Protein AF-A0A661FQ41-F1 (afdb_monomer_lite)

Radius of gyration: 21.05 Å; chains: 1; bounding box: 40×26×72 Å

Foldseek 3Di:
DDDDDDDDDDDDDDDDPDDPDLPEDEDDDDDPQWDDKDWDQPPPPPDIWIWTWGDDDPDIDIWIWDDPSHYTHTDDDDPD

Sequence (80 aa):
MVFTCLPKSTFGWRVTTNFPTIGTIASASLGSNFAAFTPADVNGDGLMDLVWLEGAGAQKTMKYALSTGTAFTNSAFSNG

Secondary structure (DSSP, 8-state):
---PPPPPP-------SSPPP------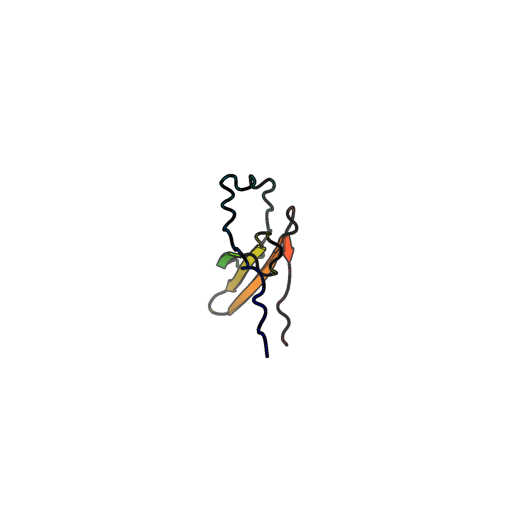--PPTTEEEEEEE-SSSSSS-EEEEEE-STT--EEEEEEE-SS-EEEE-----

Structure (mmCIF, N/CA/C/O backbone):
data_AF-A0A661FQ41-F1
#
_entry.id   AF-A0A661FQ41-F1
#
loop_
_atom_site.group_PDB
_atom_site.id
_atom_site.type_symbol
_atom_site.label_atom_id
_atom_site.label_alt_id
_atom_site.label_comp_id
_atom_site.label_asym_id
_atom_site.label_entity_id
_atom_site.label_seq_id
_atom_site.pdbx_PDB_ins_code
_atom_site.Cartn_x
_atom_site.Cartn_y
_atom_site.Cartn_z
_atom_site.occupancy
_atom_site.B_iso_or_equiv
_atom_site.auth_seq_id
_atom_site.auth_comp_id
_atom_site.auth_asym_id
_atom_site.auth_atom_id
_atom_site.pdbx_PDB_model_num
ATOM 1 N N . MET A 1 1 ? 2.366 -17.558 53.343 1.00 54.28 1 MET A N 1
ATOM 2 C CA . MET A 1 1 ? 2.423 -16.699 52.141 1.00 54.28 1 MET A CA 1
ATOM 3 C C . MET A 1 1 ? 1.113 -16.893 51.396 1.00 54.28 1 MET A C 1
ATOM 5 O O . MET A 1 1 ? 0.796 -18.034 51.092 1.00 54.28 1 MET A O 1
ATOM 9 N N . VAL A 1 2 ? 0.303 -15.846 51.227 1.00 70.25 2 VAL A N 1
ATOM 10 C CA . VAL A 1 2 ? -1.041 -15.951 50.626 1.00 70.25 2 VAL A CA 1
ATOM 11 C C . VAL A 1 2 ? -0.965 -15.396 49.207 1.00 70.25 2 VAL A C 1
ATOM 13 O O . VAL A 1 2 ? -0.615 -14.233 49.035 1.00 70.25 2 VAL A O 1
ATOM 16 N N . PHE A 1 3 ? -1.252 -16.220 48.198 1.00 72.31 3 PHE A N 1
ATOM 17 C CA . PHE A 1 3 ? -1.391 -15.761 46.816 1.00 72.31 3 PHE A CA 1
ATOM 18 C C . PHE A 1 3 ? -2.815 -15.241 46.617 1.00 72.31 3 PHE A C 1
ATOM 20 O O . PHE A 1 3 ? -3.777 -16.003 46.697 1.00 72.31 3 PHE A O 1
ATOM 27 N N . THR A 1 4 ? -2.959 -13.940 46.385 1.00 79.75 4 THR A N 1
ATOM 28 C CA . THR A 1 4 ? -4.233 -13.331 45.998 1.00 79.75 4 THR A CA 1
ATOM 29 C C . THR A 1 4 ? -4.406 -13.477 44.489 1.00 79.75 4 THR A C 1
ATOM 31 O O . THR A 1 4 ? -3.556 -13.061 43.705 1.00 79.75 4 THR A O 1
ATOM 34 N N . CYS A 1 5 ? -5.491 -14.118 44.058 1.00 78.06 5 CYS A N 1
ATOM 35 C CA . CYS A 1 5 ? -5.788 -14.262 42.636 1.00 78.06 5 CYS A CA 1
ATOM 36 C C . CYS A 1 5 ? -6.407 -12.959 42.110 1.00 78.06 5 CYS A C 1
ATOM 38 O O . CYS A 1 5 ? -7.317 -12.411 42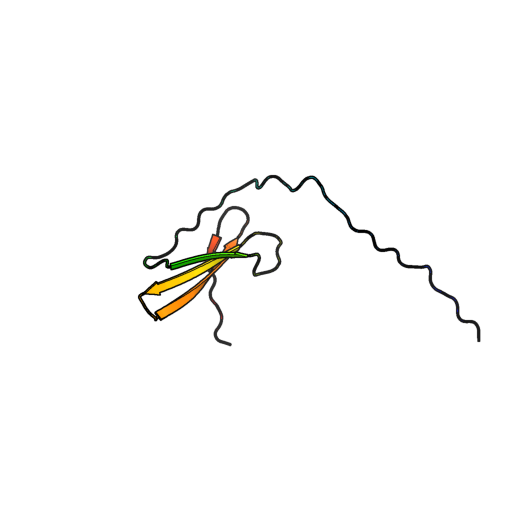.735 1.00 78.06 5 CYS A O 1
ATOM 40 N N . LEU A 1 6 ? -5.919 -12.462 40.973 1.00 86.00 6 LEU A N 1
ATOM 41 C CA . LEU A 1 6 ? -6.524 -11.319 40.290 1.00 86.00 6 LEU A CA 1
ATOM 42 C C . LEU A 1 6 ? -7.785 -11.769 39.530 1.00 86.00 6 LEU A C 1
ATOM 44 O O . LEU A 1 6 ? -7.858 -12.920 39.089 1.00 86.00 6 LEU A O 1
ATOM 48 N N . PRO A 1 7 ? -8.792 -10.892 39.376 1.00 88.00 7 PRO A N 1
ATOM 49 C CA . PRO A 1 7 ? -10.012 -11.227 38.654 1.00 88.00 7 PRO A CA 1
ATOM 50 C C . PRO A 1 7 ? -9.709 -11.660 37.215 1.00 88.00 7 PRO A C 1
ATOM 52 O O . PRO A 1 7 ? -8.821 -11.127 36.549 1.00 88.00 7 PRO A O 1
ATOM 55 N N . LYS A 1 8 ? -10.480 -12.636 36.727 1.00 81.19 8 LYS A N 1
ATOM 56 C CA . LYS A 1 8 ? -10.351 -13.162 35.365 1.00 81.19 8 LYS A CA 1
ATOM 57 C C . LYS A 1 8 ? -10.519 -12.044 34.333 1.00 81.19 8 LYS A C 1
ATOM 59 O O . LYS A 1 8 ? -11.496 -11.298 34.375 1.00 81.19 8 LYS A O 1
ATOM 64 N N . SER A 1 9 ? -9.611 -11.980 33.365 1.00 86.62 9 SER A N 1
ATOM 65 C CA . SER A 1 9 ? -9.831 -11.181 32.157 1.00 86.62 9 SER A CA 1
ATOM 66 C C . SER A 1 9 ? -10.789 -11.925 31.228 1.00 86.62 9 SER A C 1
ATOM 68 O O . SER A 1 9 ? -10.664 -13.136 31.042 1.00 86.62 9 SER A O 1
ATOM 70 N N . THR A 1 10 ? -11.762 -11.218 30.658 1.00 86.44 10 THR A N 1
ATOM 71 C CA . THR A 1 10 ? -12.679 -11.769 29.652 1.00 86.44 10 THR A CA 1
ATOM 72 C C . THR A 1 10 ? -12.424 -11.109 28.308 1.00 86.44 10 THR A C 1
ATOM 74 O O . THR A 1 10 ? -12.491 -9.887 28.205 1.00 86.44 10 THR A O 1
ATOM 77 N N . PHE A 1 11 ? -12.188 -11.924 27.284 1.00 83.94 11 PHE A N 1
ATOM 78 C CA . PHE A 1 11 ? -12.107 -11.489 25.893 1.00 83.94 11 PHE A CA 1
ATOM 79 C C . PHE A 1 11 ? -13.408 -11.856 25.178 1.00 83.94 11 PHE A C 1
ATOM 81 O O . PHE A 1 11 ? -13.986 -12.911 25.438 1.00 83.94 11 PHE A O 1
ATOM 88 N N . GLY A 1 12 ? -13.870 -10.983 24.286 1.00 85.00 12 GLY A N 1
ATOM 89 C CA . GLY A 1 12 ? -15.041 -11.220 23.450 1.00 85.00 12 GLY A CA 1
ATOM 90 C C . GLY A 1 12 ? -14.793 -10.705 22.039 1.00 85.00 12 GLY A C 1
ATOM 91 O O . GLY A 1 12 ? -14.185 -9.650 21.859 1.00 85.00 12 GLY A O 1
ATOM 92 N N . TRP A 1 13 ? -15.264 -11.447 21.041 1.00 79.69 13 TRP A N 1
ATOM 93 C CA . TRP A 1 13 ? -15.223 -11.009 19.650 1.00 79.69 13 TRP A CA 1
ATOM 94 C C . TRP A 1 13 ? -16.349 -10.009 19.399 1.00 79.69 13 TRP A C 1
ATOM 96 O O . TRP A 1 13 ? -17.517 -10.307 19.648 1.00 79.69 13 TRP A O 1
ATOM 106 N N . ARG A 1 14 ? -16.020 -8.824 18.880 1.00 76.50 14 ARG A N 1
ATOM 107 C CA . ARG A 1 14 ? -17.033 -7.935 18.306 1.00 76.50 14 ARG A CA 1
ATOM 108 C C . ARG A 1 14 ? -17.250 -8.367 16.864 1.00 76.50 14 ARG A C 1
ATOM 110 O O . ARG A 1 14 ? -16.405 -8.123 16.013 1.00 76.50 14 ARG A O 1
ATOM 117 N N . VAL A 1 15 ? -18.380 -9.012 16.605 1.00 77.62 15 VAL A N 1
ATOM 118 C CA . VAL A 1 15 ? -18.851 -9.244 15.239 1.00 77.62 15 VAL A CA 1
ATOM 119 C C . VAL A 1 15 ? -19.685 -8.031 14.842 1.00 77.62 15 VAL A C 1
ATOM 121 O O . VAL A 1 15 ? -20.855 -7.921 15.201 1.00 77.62 15 VAL A O 1
ATOM 124 N N . THR A 1 16 ? -19.080 -7.078 14.142 1.00 72.38 16 THR A N 1
ATOM 125 C CA . THR A 1 16 ? -19.828 -6.032 13.438 1.00 72.38 16 THR A CA 1
ATOM 126 C C . THR A 1 16 ? -20.406 -6.637 12.168 1.00 72.38 16 THR A C 1
ATOM 128 O O . THR A 1 16 ? -19.677 -6.936 11.231 1.00 72.38 16 THR A O 1
ATOM 131 N N . THR A 1 17 ? -21.722 -6.841 12.144 1.00 72.94 17 THR A N 1
ATOM 132 C CA . THR A 1 17 ? -22.451 -7.354 10.971 1.00 72.94 17 THR A CA 1
ATOM 133 C C . THR A 1 17 ? -22.708 -6.283 9.913 1.00 72.94 17 THR A C 1
ATOM 135 O O . THR A 1 17 ? -23.112 -6.606 8.801 1.00 72.94 17 THR A O 1
ATOM 138 N N . ASN A 1 18 ? -22.459 -5.014 10.245 1.00 72.31 18 ASN A N 1
ATOM 139 C CA . ASN A 1 18 ? -22.608 -3.886 9.342 1.00 72.31 18 ASN A CA 1
ATOM 140 C C . ASN A 1 18 ? -21.222 -3.331 9.005 1.00 72.31 18 ASN A C 1
ATOM 142 O O . ASN A 1 18 ? -20.705 -2.457 9.704 1.00 72.31 18 ASN A O 1
ATOM 146 N N . PHE A 1 19 ? -20.599 -3.890 7.969 1.00 69.69 19 PHE A N 1
ATOM 147 C CA . PHE A 1 19 ? -19.396 -3.295 7.398 1.00 69.69 19 PHE A CA 1
ATOM 148 C C . PHE A 1 19 ? -19.757 -1.898 6.877 1.00 69.69 19 PHE A C 1
ATOM 150 O O . PHE A 1 19 ? -20.811 -1.755 6.249 1.00 69.69 19 PHE A O 1
ATOM 157 N N . PRO A 1 20 ? -18.949 -0.860 7.156 1.00 69.25 20 PRO A N 1
ATOM 158 C CA . PRO A 1 20 ? -19.206 0.454 6.593 1.00 69.25 20 PRO A CA 1
ATOM 159 C C . PRO A 1 20 ? -19.269 0.324 5.073 1.00 69.25 20 PRO A C 1
ATOM 161 O O . PRO A 1 20 ? -18.415 -0.316 4.456 1.00 69.25 20 PRO A O 1
ATOM 164 N N . THR A 1 21 ? -20.301 0.910 4.471 1.00 70.00 21 THR A N 1
ATOM 165 C CA . THR A 1 21 ? -20.364 1.060 3.021 1.00 70.00 21 THR A CA 1
ATOM 166 C C . THR A 1 21 ? -19.071 1.735 2.577 1.00 70.00 21 THR A C 1
ATOM 168 O O . THR A 1 21 ? -18.702 2.763 3.148 1.00 70.00 21 THR A O 1
ATOM 171 N N . ILE A 1 22 ? -18.36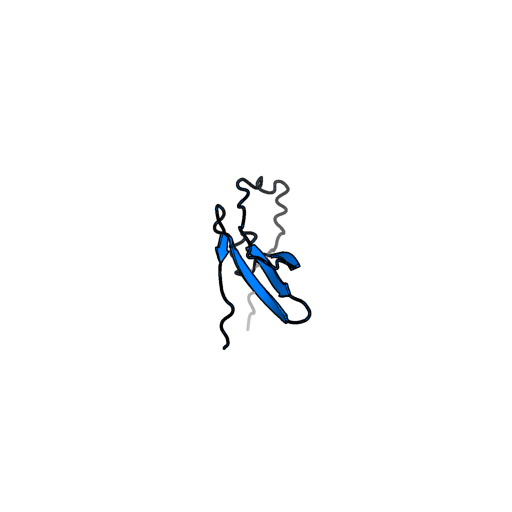9 1.161 1.594 1.00 67.69 22 ILE A N 1
ATOM 172 C CA . ILE A 1 22 ? -17.177 1.784 1.008 1.00 67.69 22 ILE A CA 1
ATOM 173 C C . ILE A 1 22 ? -17.628 3.123 0.411 1.00 67.69 22 ILE A C 1
ATOM 175 O O . ILE A 1 22 ? -18.261 3.159 -0.641 1.00 67.69 22 ILE A O 1
ATOM 179 N N . GLY A 1 23 ? -17.393 4.211 1.147 1.00 66.00 23 GLY A N 1
ATOM 180 C CA . GLY A 1 23 ? -17.951 5.531 0.841 1.00 66.00 23 GLY A CA 1
ATOM 181 C C . GLY A 1 23 ? -17.239 6.244 -0.304 1.00 66.00 23 GLY A C 1
ATOM 182 O O . GLY A 1 23 ? -17.811 7.145 -0.911 1.00 66.00 23 GLY A O 1
ATOM 183 N N . THR A 1 24 ? -16.022 5.809 -0.632 1.00 68.81 24 THR A N 1
ATOM 184 C CA . THR A 1 24 ? -15.198 6.445 -1.653 1.00 68.81 24 THR A CA 1
ATOM 185 C C . THR A 1 24 ? -14.441 5.396 -2.447 1.00 68.81 24 THR A C 1
ATOM 187 O O . THR A 1 24 ? -13.719 4.573 -1.887 1.00 68.81 24 THR A O 1
ATOM 190 N N . ILE A 1 25 ? -14.591 5.448 -3.768 1.00 72.62 25 ILE A N 1
ATOM 191 C CA . ILE A 1 25 ? -13.753 4.704 -4.704 1.00 72.62 25 ILE A CA 1
ATOM 192 C C . ILE A 1 25 ? -12.692 5.681 -5.202 1.00 72.62 25 ILE A C 1
ATOM 194 O O . ILE A 1 25 ? -13.013 6.648 -5.888 1.00 72.62 25 ILE A O 1
ATOM 198 N N . ALA A 1 26 ? -11.434 5.440 -4.843 1.00 80.50 26 ALA A N 1
ATOM 199 C CA . ALA A 1 26 ? -10.303 6.152 -5.421 1.00 80.50 26 ALA A CA 1
ATOM 200 C C . ALA A 1 26 ? -9.842 5.428 -6.696 1.00 80.50 26 ALA A C 1
ATOM 202 O O . ALA A 1 26 ? -9.829 4.198 -6.755 1.00 80.50 26 ALA A O 1
ATOM 203 N N . SER A 1 27 ? -9.450 6.181 -7.723 1.00 82.50 27 SER A N 1
ATOM 204 C CA . SER A 1 27 ? -8.830 5.639 -8.937 1.00 82.50 27 SER A CA 1
ATOM 205 C C . SER A 1 27 ? -7.335 5.933 -8.936 1.00 82.50 27 SER A C 1
ATOM 207 O O . SER A 1 27 ? -6.937 7.080 -8.735 1.00 82.50 27 SER A O 1
ATOM 209 N N . ALA A 1 28 ? -6.510 4.926 -9.215 1.00 83.31 28 ALA A N 1
ATOM 210 C CA . ALA A 1 28 ? -5.082 5.109 -9.440 1.00 83.31 28 ALA A CA 1
ATOM 211 C C . ALA A 1 28 ? -4.786 5.147 -10.945 1.00 83.31 28 ALA A C 1
ATOM 213 O O . ALA A 1 28 ? -5.193 4.254 -11.687 1.00 83.31 28 ALA A O 1
ATOM 214 N N . SER A 1 29 ? -4.048 6.163 -11.395 1.00 84.88 29 SER A N 1
ATOM 215 C CA . SER A 1 29 ? -3.426 6.147 -12.721 1.00 84.88 29 SER A CA 1
ATOM 216 C C . SER A 1 29 ? -2.094 5.418 -12.615 1.00 84.88 29 SER A C 1
ATOM 218 O O . SER A 1 29 ? -1.170 5.908 -11.967 1.00 84.88 29 SER A O 1
ATOM 220 N N . LEU A 1 30 ? -1.993 4.256 -13.252 1.00 83.94 30 LEU A N 1
ATOM 221 C CA . LEU A 1 30 ? -0.771 3.455 -13.275 1.00 83.94 30 LEU A CA 1
ATOM 222 C C . LEU A 1 30 ? 0.039 3.764 -14.540 1.00 83.94 30 LEU A C 1
ATOM 224 O O . LEU A 1 30 ? -0.509 4.234 -15.539 1.00 83.94 30 LEU A O 1
ATOM 228 N N . GLY A 1 31 ? 1.353 3.552 -14.489 1.00 80.69 31 GLY A N 1
ATOM 229 C CA . GLY A 1 31 ? 2.226 3.820 -15.628 1.00 80.69 31 GLY A CA 1
ATOM 230 C C . GLY A 1 31 ? 2.072 2.806 -16.767 1.00 80.69 31 GLY A C 1
ATOM 231 O O . GLY A 1 31 ? 1.406 1.772 -16.659 1.00 80.69 31 GLY A O 1
ATOM 232 N N . SER A 1 32 ? 2.698 3.118 -17.902 1.00 79.06 32 SER A N 1
ATOM 233 C CA . SER A 1 32 ? 2.775 2.219 -19.056 1.00 79.06 32 SER A CA 1
ATOM 234 C C . SER A 1 32 ? 3.575 0.958 -18.704 1.00 79.06 32 SER A C 1
ATOM 236 O O . SER A 1 32 ? 4.641 1.066 -18.102 1.00 79.06 32 SER A O 1
ATOM 238 N N . ASN A 1 33 ? 3.116 -0.217 -19.155 1.00 87.31 33 ASN A N 1
ATOM 239 C CA . ASN A 1 33 ? 3.612 -1.557 -18.775 1.00 87.31 33 ASN A CA 1
ATOM 240 C C . ASN A 1 33 ? 3.105 -2.080 -17.424 1.00 87.31 33 ASN A C 1
ATOM 242 O O . ASN A 1 33 ? 3.791 -2.840 -16.736 1.00 87.31 33 ASN A O 1
ATOM 246 N N . PHE A 1 34 ? 1.883 -1.700 -17.068 1.00 87.81 34 PHE A N 1
ATOM 247 C CA . PHE A 1 34 ? 1.118 -2.373 -16.033 1.00 87.81 34 PHE A CA 1
ATOM 248 C C . PHE A 1 34 ? 0.971 -3.873 -16.336 1.00 87.81 34 PHE A C 1
ATOM 250 O O . PHE A 1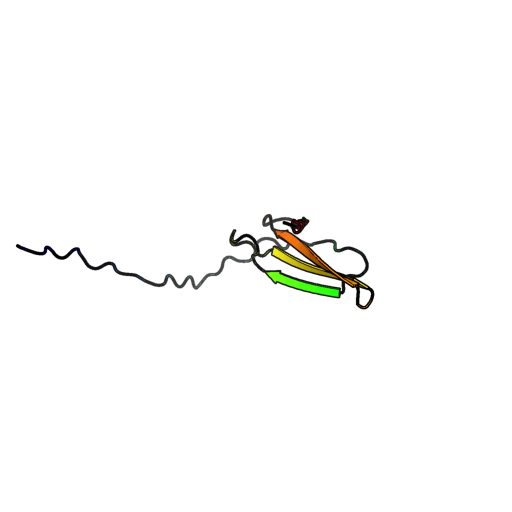 34 ? 0.534 -4.246 -17.426 1.00 87.81 34 PHE A O 1
ATOM 257 N N . ALA A 1 35 ? 1.338 -4.725 -15.376 1.00 88.25 35 ALA A N 1
ATOM 258 C CA . ALA A 1 35 ? 1.263 -6.177 -15.538 1.00 88.25 35 ALA A CA 1
ATOM 259 C C . ALA A 1 35 ? 0.168 -6.821 -14.676 1.00 88.25 35 ALA A C 1
ATOM 261 O O . ALA A 1 35 ? -0.569 -7.673 -15.163 1.00 88.25 35 ALA A O 1
ATOM 262 N N . ALA A 1 36 ? 0.080 -6.440 -13.400 1.00 88.81 36 ALA A N 1
ATOM 263 C CA . ALA A 1 36 ? -0.880 -6.984 -12.439 1.00 88.81 36 ALA A CA 1
ATOM 264 C C . ALA A 1 36 ? -0.988 -6.076 -11.206 1.00 88.81 36 ALA A C 1
ATOM 266 O O . ALA A 1 36 ? -0.047 -5.336 -10.910 1.00 88.81 36 ALA A O 1
ATOM 267 N N . PHE A 1 37 ? -2.098 -6.184 -10.467 1.00 91.50 37 PHE A N 1
ATOM 268 C CA . PHE A 1 37 ? -2.308 -5.493 -9.194 1.00 91.50 37 PHE A CA 1
ATOM 269 C C . PHE A 1 37 ? -2.939 -6.394 -8.135 1.00 91.50 37 PHE A C 1
ATOM 271 O O . PHE A 1 37 ? -3.685 -7.316 -8.462 1.00 91.50 37 PHE A O 1
ATOM 278 N N . THR A 1 38 ? -2.676 -6.053 -6.876 1.00 92.50 38 THR A N 1
ATOM 279 C CA . THR A 1 38 ? -3.281 -6.650 -5.689 1.00 92.50 38 THR A CA 1
ATOM 280 C C . THR A 1 38 ? -3.613 -5.538 -4.689 1.00 92.50 38 THR A C 1
ATOM 282 O O . THR A 1 38 ? -2.719 -4.768 -4.332 1.00 92.50 38 THR A O 1
ATOM 285 N N . PRO A 1 39 ? -4.868 -5.426 -4.225 1.00 91.12 39 PRO A N 1
ATOM 286 C CA . PRO A 1 39 ? -5.215 -4.555 -3.108 1.00 91.12 39 PRO A CA 1
ATOM 287 C C . PRO A 1 39 ? -4.783 -5.191 -1.774 1.00 91.12 39 PRO A C 1
ATOM 289 O O . PRO A 1 39 ? -5.010 -6.385 -1.560 1.00 91.12 39 PRO A O 1
ATOM 292 N N . ALA A 1 40 ? -4.148 -4.415 -0.895 1.00 91.94 40 ALA A N 1
ATOM 293 C CA . ALA A 1 40 ? -3.725 -4.845 0.443 1.00 91.94 40 ALA A CA 1
ATOM 294 C C . ALA A 1 40 ? -3.522 -3.625 1.353 1.00 91.94 40 ALA A C 1
ATOM 296 O O . ALA A 1 40 ? -3.055 -2.611 0.866 1.00 91.94 40 ALA A O 1
ATOM 297 N N . ASP A 1 41 ? -3.818 -3.725 2.648 1.00 93.88 41 ASP A N 1
ATOM 298 C CA . ASP A 1 41 ? -3.447 -2.709 3.651 1.00 93.88 41 ASP A CA 1
ATOM 299 C C . ASP A 1 41 ? -1.969 -2.919 4.032 1.00 93.88 41 ASP A C 1
ATOM 301 O O . ASP A 1 41 ? -1.636 -3.863 4.759 1.00 93.88 41 ASP A O 1
ATOM 305 N N . VAL A 1 42 ? -1.063 -2.131 3.443 1.00 93.81 42 VAL A N 1
ATOM 306 C CA . VAL A 1 42 ? 0.391 -2.345 3.569 1.00 93.81 42 VAL A CA 1
ATOM 307 C C . VAL A 1 42 ? 1.000 -1.615 4.761 1.00 93.81 42 VAL A C 1
ATOM 309 O O . VAL A 1 42 ? 2.082 -1.999 5.212 1.00 93.81 42 VAL A O 1
ATOM 312 N N . ASN A 1 43 ? 0.341 -0.569 5.262 1.00 93.62 43 ASN A N 1
ATOM 313 C CA . ASN A 1 43 ? 0.823 0.248 6.379 1.00 93.62 43 ASN A CA 1
ATOM 314 C C . ASN A 1 43 ? 0.033 0.017 7.686 1.00 93.62 43 ASN A C 1
ATOM 316 O O . ASN A 1 43 ? 0.464 0.499 8.736 1.00 93.62 43 ASN A O 1
ATOM 320 N N . GLY A 1 44 ? -1.061 -0.746 7.645 1.00 93.81 44 GLY A N 1
ATOM 321 C CA . GLY A 1 44 ? -1.881 -1.115 8.796 1.00 93.81 44 GLY A CA 1
ATOM 322 C C . GLY A 1 44 ? -2.815 -0.006 9.279 1.00 93.81 44 GLY A C 1
ATOM 323 O O . GLY A 1 44 ? -3.161 0.007 10.464 1.00 93.81 44 GLY A O 1
ATOM 324 N N . ASP A 1 45 ? -3.185 0.945 8.420 1.00 93.44 45 ASP A N 1
ATOM 325 C CA . ASP A 1 45 ? -4.056 2.066 8.792 1.00 93.44 45 ASP A CA 1
ATOM 326 C C . ASP A 1 45 ? -5.559 1.757 8.650 1.00 93.44 45 ASP A C 1
ATOM 328 O O . ASP A 1 45 ? -6.408 2.569 9.037 1.00 93.44 45 ASP A O 1
ATOM 332 N N . GLY A 1 46 ? -5.898 0.553 8.175 1.00 90.44 46 GLY A N 1
ATOM 333 C CA . GLY A 1 46 ? -7.271 0.105 7.971 1.00 90.44 46 GLY A CA 1
ATOM 334 C C . GLY A 1 46 ? -7.895 0.598 6.665 1.00 90.44 46 GLY A C 1
ATOM 335 O O . GLY A 1 46 ? -9.089 0.360 6.440 1.00 90.44 46 GLY A O 1
ATOM 336 N N . LEU A 1 47 ? -7.128 1.267 5.803 1.00 89.31 47 LEU A N 1
ATOM 337 C CA . LEU A 1 47 ? -7.506 1.612 4.440 1.00 89.31 47 LEU A CA 1
ATOM 338 C C . LEU A 1 47 ? -6.887 0.605 3.464 1.00 89.31 47 LEU A C 1
ATOM 340 O O . LEU A 1 47 ? -5.798 0.078 3.651 1.00 89.31 47 LEU A O 1
ATOM 344 N N . MET A 1 48 ? -7.620 0.295 2.396 1.00 90.19 48 MET A N 1
ATOM 345 C CA . MET A 1 48 ? -7.126 -0.627 1.377 1.00 90.19 48 MET A CA 1
ATOM 346 C C . MET A 1 48 ? -6.152 0.100 0.445 1.00 90.19 48 MET A C 1
ATOM 348 O O . MET A 1 48 ? -6.591 0.943 -0.343 1.00 90.19 48 MET A O 1
ATOM 352 N N . ASP A 1 49 ? -4.868 -0.251 0.497 1.00 92.69 49 ASP A N 1
ATOM 353 C CA . ASP A 1 49 ? -3.843 0.276 -0.407 1.00 92.69 49 ASP A CA 1
ATOM 354 C C . ASP A 1 49 ? -3.772 -0.514 -1.720 1.00 92.69 49 ASP A C 1
ATOM 356 O O . ASP A 1 49 ? -4.445 -1.534 -1.920 1.00 92.69 49 ASP A O 1
ATOM 360 N N . LEU A 1 50 ? -2.939 -0.030 -2.644 1.00 92.56 50 LEU A N 1
ATOM 361 C CA . LEU A 1 50 ? -2.734 -0.650 -3.946 1.00 92.56 50 LEU A CA 1
ATOM 362 C C . LEU A 1 50 ? -1.278 -1.060 -4.138 1.00 92.56 50 LEU A C 1
ATOM 364 O O . LEU A 1 50 ? -0.374 -0.231 -4.059 1.00 92.56 50 LEU A O 1
ATOM 368 N N . VAL A 1 51 ? -1.060 -2.322 -4.493 1.00 93.31 51 VAL A N 1
ATOM 369 C CA . VAL A 1 51 ? 0.243 -2.865 -4.881 1.00 93.31 51 VAL A CA 1
ATOM 370 C C . VAL A 1 51 ? 0.171 -3.329 -6.331 1.00 93.31 51 VAL A C 1
ATOM 372 O O . VAL A 1 51 ? -0.808 -3.959 -6.733 1.00 93.31 51 VAL A O 1
ATOM 375 N N . TRP A 1 52 ? 1.189 -3.045 -7.142 1.00 92.50 52 TRP A N 1
ATOM 376 C CA . TRP A 1 52 ? 1.227 -3.490 -8.536 1.00 92.50 52 TRP A CA 1
ATOM 377 C C . TRP A 1 52 ? 2.629 -3.833 -9.030 1.00 92.50 52 TRP A C 1
ATOM 379 O O . TRP A 1 52 ? 3.645 -3.463 -8.439 1.00 92.50 52 TRP A O 1
ATOM 389 N N . LEU A 1 53 ? 2.663 -4.550 -10.151 1.00 92.25 53 LEU A N 1
ATOM 390 C CA . LEU A 1 53 ? 3.869 -4.826 -10.921 1.00 92.25 53 LEU A CA 1
ATOM 391 C C . LEU A 1 53 ? 3.893 -3.956 -12.175 1.00 92.25 53 LEU A C 1
ATOM 393 O O . LEU A 1 53 ? 2.926 -3.918 -12.944 1.00 92.25 53 LEU A O 1
ATOM 397 N N . GLU A 1 54 ? 5.029 -3.311 -12.404 1.00 90.75 54 GLU A N 1
ATOM 398 C CA . GLU A 1 54 ? 5.301 -2.516 -13.598 1.00 90.75 54 GLU A CA 1
ATOM 399 C C . GLU A 1 54 ? 6.578 -3.012 -14.287 1.00 90.75 54 GLU A C 1
ATOM 401 O O . GLU A 1 54 ? 7.553 -3.375 -13.628 1.00 90.75 54 GLU A O 1
ATOM 406 N N . GLY A 1 55 ? 6.570 -3.051 -15.621 1.00 88.69 55 GLY A N 1
ATOM 407 C CA . GLY A 1 55 ? 7.734 -3.398 -16.441 1.00 88.69 55 GLY A CA 1
ATOM 408 C C . GLY A 1 55 ? 7.408 -4.384 -17.562 1.00 88.69 55 GLY A C 1
ATOM 409 O O . GLY A 1 55 ? 6.287 -4.882 -17.677 1.00 88.69 55 GLY A O 1
ATOM 410 N N . ALA A 1 56 ? 8.389 -4.707 -18.403 1.00 85.25 56 ALA A N 1
ATOM 411 C CA . ALA A 1 56 ? 8.221 -5.542 -19.596 1.00 85.25 56 ALA A CA 1
ATOM 412 C C . ALA A 1 56 ? 9.103 -6.801 -19.540 1.00 85.25 56 ALA A C 1
ATOM 414 O O . ALA A 1 56 ? 10.210 -6.788 -19.008 1.00 85.25 56 ALA A O 1
ATOM 415 N N . GLY A 1 57 ? 8.597 -7.916 -20.080 1.00 84.00 57 GLY A N 1
ATOM 416 C CA . GLY A 1 57 ? 9.307 -9.200 -20.049 1.00 84.00 57 GLY A CA 1
ATOM 417 C C . GLY A 1 57 ? 9.665 -9.640 -18.624 1.00 84.00 57 GLY A C 1
ATOM 418 O O . GLY A 1 57 ? 8.834 -9.524 -17.721 1.00 84.00 57 GLY A O 1
ATOM 419 N N . ALA A 1 58 ? 10.902 -10.113 -18.442 1.00 85.25 58 ALA A N 1
ATOM 420 C CA . ALA A 1 58 ? 11.449 -10.574 -17.161 1.00 85.25 58 ALA A CA 1
ATOM 421 C C . ALA A 1 58 ? 11.809 -9.439 -16.180 1.00 85.25 58 ALA A C 1
ATOM 423 O O . ALA A 1 58 ? 12.060 -9.704 -15.009 1.00 85.25 58 ALA A O 1
ATOM 424 N N . GLN A 1 59 ? 11.836 -8.184 -16.637 1.00 87.00 59 GLN A N 1
ATOM 425 C CA . GLN A 1 59 ? 12.135 -7.024 -15.798 1.00 87.00 59 GLN A CA 1
ATOM 426 C C . GLN A 1 59 ? 10.818 -6.467 -15.249 1.00 87.00 59 GLN A C 1
ATOM 428 O O . GLN A 1 59 ? 10.104 -5.735 -15.940 1.00 87.00 59 GLN A O 1
ATOM 433 N N . LYS A 1 60 ? 10.467 -6.860 -14.021 1.00 88.38 60 LYS A N 1
ATOM 434 C CA . LYS A 1 60 ? 9.306 -6.352 -13.280 1.00 88.38 60 LYS A CA 1
ATOM 435 C C . LYS A 1 60 ? 9.773 -5.716 -11.981 1.00 88.38 60 LYS A C 1
ATOM 437 O O . LYS A 1 60 ? 10.562 -6.308 -11.251 1.00 88.38 60 LYS A O 1
ATOM 442 N N . THR A 1 61 ? 9.235 -4.548 -11.671 1.00 89.50 61 THR A N 1
ATOM 443 C CA . THR A 1 61 ? 9.436 -3.877 -10.390 1.00 89.50 61 THR A CA 1
ATOM 444 C C . THR A 1 61 ? 8.104 -3.806 -9.665 1.00 89.50 61 THR A C 1
ATOM 446 O O . THR A 1 61 ? 7.082 -3.442 -10.249 1.00 89.50 61 THR A O 1
ATOM 449 N N . MET A 1 62 ? 8.116 -4.174 -8.388 1.00 89.75 62 MET A N 1
ATOM 450 C CA . MET A 1 62 ? 6.971 -4.001 -7.505 1.00 89.75 62 MET A CA 1
ATOM 451 C C . MET A 1 62 ? 6.895 -2.543 -7.062 1.00 89.75 62 MET A C 1
ATOM 453 O O . MET A 1 62 ? 7.906 -1.940 -6.696 1.00 89.75 62 MET A O 1
ATOM 457 N N . LYS A 1 63 ? 5.692 -1.983 -7.092 1.00 91.38 63 LYS A N 1
ATOM 458 C CA . LYS A 1 63 ? 5.369 -0.637 -6.619 1.00 91.38 63 LYS A CA 1
ATOM 459 C C . LYS A 1 63 ? 4.113 -0.689 -5.760 1.00 91.38 63 LYS A C 1
ATOM 461 O O . LYS A 1 63 ? 3.345 -1.648 -5.840 1.00 91.38 63 LYS A O 1
ATOM 466 N N . TYR A 1 64 ? 3.917 0.334 -4.940 1.00 93.44 64 TYR A N 1
ATOM 467 C CA . TYR A 1 64 ? 2.712 0.467 -4.136 1.00 93.44 64 TYR A CA 1
ATOM 468 C C . TYR A 1 64 ? 2.318 1.932 -3.960 1.00 93.44 64 TYR A C 1
ATOM 470 O O . TYR A 1 64 ? 3.125 2.846 -4.153 1.00 93.44 64 TYR A O 1
ATOM 478 N N . ALA A 1 65 ? 1.057 2.155 -3.620 1.00 94.12 65 ALA A N 1
ATOM 479 C CA . ALA A 1 65 ? 0.502 3.464 -3.347 1.00 94.12 65 ALA A CA 1
ATOM 480 C C . ALA A 1 65 ? -0.433 3.367 -2.149 1.00 94.12 65 ALA A C 1
ATOM 482 O O . ALA A 1 65 ? -1.301 2.497 -2.119 1.00 94.12 65 ALA A O 1
ATOM 483 N N . LEU A 1 66 ? -0.246 4.277 -1.198 1.00 94.00 66 LEU A N 1
ATOM 484 C CA . LEU A 1 66 ? -1.024 4.345 0.033 1.00 94.00 66 LEU A CA 1
ATOM 485 C C . LEU A 1 66 ? -2.360 5.030 -0.221 1.00 94.00 66 LEU A C 1
ATOM 487 O O . LEU A 1 66 ? -2.414 6.055 -0.911 1.00 94.00 66 LEU A O 1
ATOM 491 N N . SER A 1 67 ? -3.421 4.479 0.344 1.00 92.69 67 SER A N 1
ATOM 492 C CA . SER A 1 67 ? -4.761 5.034 0.304 1.00 92.69 67 SER A CA 1
ATOM 493 C C . SER A 1 67 ? -4.906 6.143 1.337 1.00 92.69 67 SER A C 1
ATOM 495 O O . SER A 1 67 ? -4.541 6.000 2.495 1.00 92.69 67 SER A O 1
ATOM 497 N N . THR A 1 68 ? -5.483 7.271 0.932 1.00 91.19 68 THR A N 1
ATOM 498 C CA . THR A 1 68 ? -5.883 8.353 1.850 1.00 91.19 68 THR A CA 1
ATOM 499 C C . THR A 1 68 ? -7.389 8.338 2.123 1.00 91.19 68 THR A C 1
ATOM 501 O O . THR A 1 68 ? -7.956 9.319 2.606 1.00 91.19 68 THR A O 1
ATOM 504 N N . GLY A 1 69 ? -8.079 7.271 1.706 1.00 87.88 69 GLY A N 1
ATOM 505 C CA . GLY A 1 69 ? -9.540 7.166 1.717 1.00 87.88 69 GLY A CA 1
ATOM 506 C C . GLY A 1 69 ? -10.237 7.975 0.616 1.00 87.88 69 GLY A C 1
ATOM 507 O O . GLY A 1 69 ? -11.440 7.829 0.423 1.00 87.88 69 GLY A O 1
ATOM 508 N N . THR A 1 70 ? -9.505 8.813 -0.126 1.00 88.69 70 THR A N 1
ATOM 509 C CA . THR A 1 70 ? -10.028 9.596 -1.265 1.00 88.69 70 THR A CA 1
ATOM 510 C C . THR A 1 70 ? -9.101 9.609 -2.478 1.00 88.69 70 THR A C 1
ATOM 512 O O . THR A 1 70 ? -9.562 9.838 -3.594 1.00 88.69 70 THR A O 1
ATOM 515 N N . ALA A 1 71 ? -7.813 9.325 -2.288 1.00 89.81 71 ALA A N 1
ATOM 516 C CA . ALA A 1 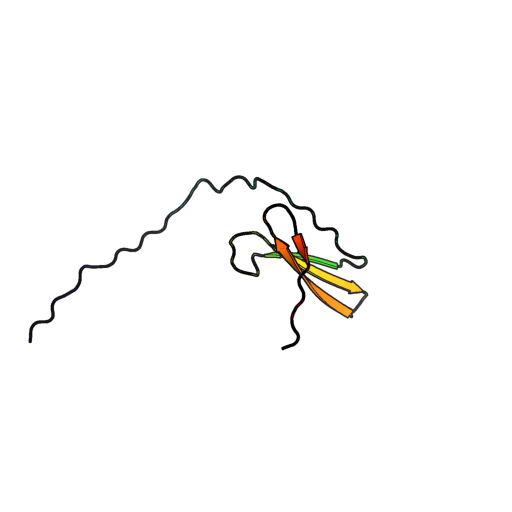71 ? -6.809 9.258 -3.340 1.00 89.81 71 ALA A CA 1
ATOM 517 C C . ALA A 1 71 ? -5.738 8.206 -3.011 1.00 89.81 71 ALA A C 1
ATOM 519 O O . ALA A 1 71 ? -5.718 7.647 -1.915 1.00 89.81 71 ALA A O 1
ATOM 520 N N . PHE A 1 72 ? -4.832 7.971 -3.963 1.00 92.00 72 PHE A N 1
ATOM 521 C CA . PHE A 1 72 ? -3.653 7.127 -3.785 1.00 92.00 72 PHE A CA 1
ATOM 522 C C . PHE A 1 72 ? -2.373 7.957 -3.880 1.00 92.00 72 PHE A C 1
ATOM 524 O O . PHE A 1 72 ? -2.231 8.784 -4.781 1.00 92.00 72 PHE A O 1
ATOM 531 N N . THR A 1 73 ? -1.426 7.700 -2.981 1.00 93.19 73 THR A N 1
ATOM 532 C CA . THR A 1 73 ? -0.107 8.342 -2.969 1.00 93.19 73 THR A CA 1
ATOM 533 C C . THR A 1 73 ? 0.973 7.309 -3.253 1.00 93.19 73 THR A C 1
ATOM 535 O O . THR A 1 73 ? 1.228 6.429 -2.430 1.00 93.19 73 THR A O 1
ATOM 538 N N . ASN A 1 74 ? 1.622 7.417 -4.417 1.00 91.19 74 ASN A N 1
ATOM 539 C CA . ASN A 1 74 ? 2.718 6.529 -4.804 1.00 91.19 74 ASN A CA 1
ATOM 540 C C . ASN A 1 74 ? 3.829 6.549 -3.755 1.00 91.19 74 ASN A C 1
ATOM 542 O O . ASN A 1 74 ? 4.279 7.614 -3.334 1.00 91.19 74 ASN A O 1
ATOM 546 N N . SER A 1 75 ? 4.285 5.364 -3.377 1.00 89.75 75 SER A N 1
ATOM 547 C CA . SER A 1 75 ? 5.352 5.164 -2.407 1.00 89.75 75 SER A CA 1
ATOM 548 C C . SER A 1 75 ? 6.416 4.231 -2.984 1.00 89.75 75 SER A C 1
ATOM 550 O O . SER A 1 75 ? 6.168 3.469 -3.923 1.00 89.75 75 SER A O 1
ATOM 552 N N . ALA A 1 76 ? 7.635 4.335 -2.463 1.00 81.50 76 ALA A N 1
ATOM 553 C CA . ALA A 1 76 ? 8.781 3.575 -2.940 1.00 81.50 76 ALA A CA 1
ATOM 554 C C . ALA A 1 76 ? 9.322 2.683 -1.826 1.00 81.50 76 ALA A C 1
ATOM 556 O O . ALA A 1 76 ? 9.407 3.098 -0.672 1.00 81.50 76 ALA A O 1
ATOM 557 N N . PHE A 1 77 ? 9.736 1.472 -2.194 1.00 82.00 77 PHE A N 1
ATOM 558 C CA . PHE A 1 77 ? 10.527 0.637 -1.303 1.00 82.00 77 PHE A CA 1
ATOM 559 C C . PHE A 1 77 ? 11.885 1.307 -1.078 1.00 82.00 77 PHE A C 1
ATOM 561 O O . PHE A 1 77 ? 12.570 1.666 -2.038 1.00 82.00 77 PHE A O 1
ATOM 568 N N . SER A 1 78 ? 12.279 1.483 0.180 1.00 80.69 78 SER A N 1
ATOM 569 C CA . SER A 1 78 ? 13.653 1.851 0.506 1.00 80.69 78 SER A CA 1
ATOM 570 C C . SER A 1 78 ? 14.555 0.643 0.264 1.00 80.69 78 SER A C 1
ATOM 572 O O . SER A 1 78 ? 14.307 -0.428 0.819 1.00 80.69 78 SER A O 1
ATOM 574 N N . ASN A 1 79 ? 15.617 0.818 -0.521 1.00 69.00 79 ASN A N 1
ATOM 575 C CA . ASN A 1 79 ? 16.756 -0.091 -0.447 1.00 69.00 79 ASN A CA 1
ATOM 576 C C . ASN A 1 79 ? 17.422 0.188 0.902 1.00 69.00 79 ASN A C 1
ATOM 578 O O . ASN A 1 79 ? 17.926 1.293 1.096 1.00 69.00 79 ASN A O 1
ATOM 582 N N . GLY A 1 80 ? 17.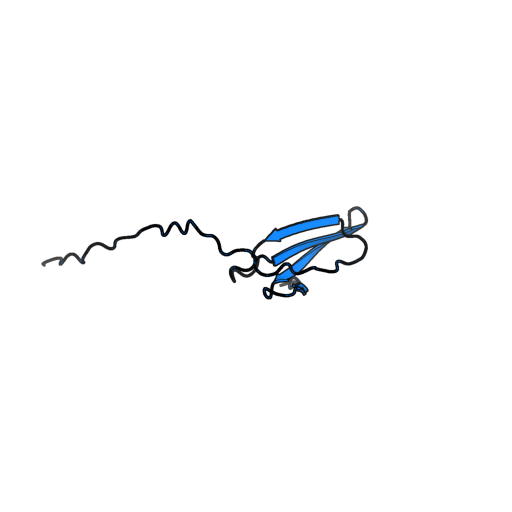289 -0.749 1.841 1.00 56.22 80 GLY A N 1
ATOM 583 C CA . GLY A 1 80 ? 17.889 -0.645 3.173 1.00 56.22 80 GLY A CA 1
ATOM 584 C C . GLY A 1 80 ? 19.401 -0.466 3.151 1.00 56.22 80 GLY A C 1
ATOM 585 O O . GLY A 1 80 ? 20.027 -0.752 2.104 1.00 56.22 80 GLY A O 1
#

pLDDT: mean 84.13, std 9.12, range [54.28, 94.12]